Protein AF-A0A520H3P0-F1 (afdb_monomer_lite)

Structure (mmCIF, N/CA/C/O backbone):
data_AF-A0A520H3P0-F1
#
_entry.id   AF-A0A520H3P0-F1
#
loop_
_atom_site.group_PDB
_atom_site.id
_atom_site.type_symbol
_atom_site.label_atom_id
_atom_site.label_alt_id
_atom_site.label_comp_id
_atom_site.label_asym_id
_atom_site.label_entity_id
_atom_site.label_seq_id
_atom_site.pdbx_PDB_ins_code
_atom_site.Cartn_x
_atom_site.Cartn_y
_atom_site.Cartn_z
_atom_site.occupancy
_atom_site.B_iso_or_equiv
_atom_site.auth_seq_id
_atom_site.auth_comp_id
_atom_site.auth_asym_id
_atom_site.auth_atom_id
_atom_site.pdbx_PDB_model_num
ATOM 1 N N . MET A 1 1 ? 41.051 -4.118 -41.311 1.00 47.03 1 MET A N 1
ATOM 2 C CA . MET A 1 1 ? 40.711 -4.295 -39.882 1.00 47.03 1 MET A CA 1
ATOM 3 C C . MET A 1 1 ? 39.656 -5.390 -39.802 1.00 47.03 1 MET A C 1
ATOM 5 O O . MET A 1 1 ? 38.571 -5.183 -40.324 1.00 47.03 1 MET A O 1
ATOM 9 N N . HIS A 1 2 ? 39.990 -6.573 -39.280 1.00 52.38 2 HIS A N 1
ATOM 10 C CA . HIS A 1 2 ? 39.034 -7.680 -39.150 1.00 52.38 2 HIS A CA 1
ATOM 11 C C . HIS A 1 2 ? 38.255 -7.528 -37.840 1.00 52.38 2 HIS A C 1
ATOM 13 O O . HIS A 1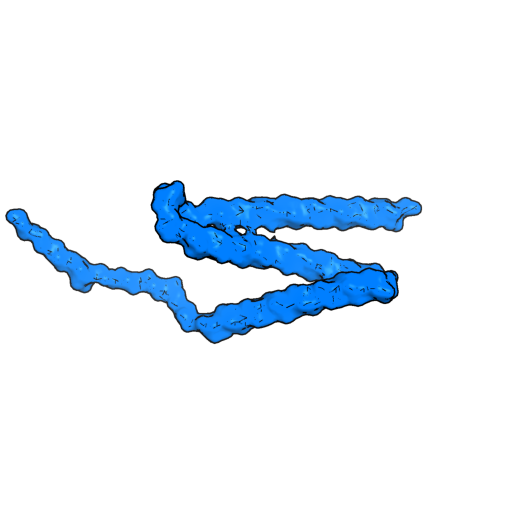 2 ? 38.839 -7.605 -36.761 1.00 52.38 2 HIS A O 1
ATOM 19 N N . ALA A 1 3 ? 36.951 -7.267 -37.940 1.00 65.81 3 ALA A N 1
ATOM 20 C CA . ALA A 1 3 ? 36.046 -7.299 -36.801 1.00 65.81 3 ALA A CA 1
ATOM 21 C C . ALA A 1 3 ? 35.722 -8.767 -36.500 1.00 65.81 3 ALA A C 1
ATOM 23 O O . ALA A 1 3 ? 35.074 -9.436 -37.301 1.00 65.81 3 ALA A O 1
ATOM 24 N N . HIS A 1 4 ? 36.230 -9.285 -35.384 1.00 70.31 4 HIS A N 1
ATOM 25 C CA . HIS A 1 4 ? 35.856 -10.613 -34.914 1.00 70.31 4 HIS A CA 1
ATOM 26 C C . HIS A 1 4 ? 34.431 -10.557 -34.361 1.00 70.31 4 HIS A C 1
ATOM 28 O O . HIS A 1 4 ? 34.138 -9.765 -33.466 1.00 70.31 4 HIS A O 1
ATOM 34 N N . ASP A 1 5 ? 33.552 -11.392 -34.908 1.00 72.12 5 ASP A N 1
ATOM 35 C CA . ASP A 1 5 ? 32.183 -11.542 -34.434 1.00 72.12 5 ASP A CA 1
ATOM 36 C C . ASP A 1 5 ? 32.172 -12.412 -33.168 1.00 72.12 5 ASP A C 1
ATOM 38 O O . ASP A 1 5 ? 32.371 -13.626 -33.205 1.00 72.12 5 ASP A O 1
ATOM 42 N N . LEU A 1 6 ? 31.995 -11.760 -32.018 1.00 77.81 6 LEU A N 1
ATOM 43 C CA . LEU A 1 6 ? 31.956 -12.397 -30.700 1.00 77.81 6 LEU A CA 1
ATOM 44 C C . LEU A 1 6 ? 30.538 -12.840 -30.300 1.00 77.81 6 LEU A C 1
ATOM 46 O O . LEU A 1 6 ? 30.332 -13.273 -29.165 1.00 77.81 6 LEU A O 1
ATOM 50 N N . SER A 1 7 ? 29.550 -12.734 -31.197 1.00 74.31 7 SER A N 1
ATOM 51 C CA . SER A 1 7 ? 28.156 -13.108 -30.917 1.00 74.31 7 SER A CA 1
ATOM 52 C C . SER A 1 7 ? 28.003 -14.568 -30.475 1.00 74.31 7 SER A C 1
ATOM 54 O O . SER A 1 7 ? 27.224 -14.844 -29.565 1.00 74.31 7 SER A O 1
ATOM 56 N N . ALA A 1 8 ? 28.811 -15.479 -31.025 1.00 74.75 8 ALA A N 1
ATOM 57 C CA . ALA A 1 8 ? 28.809 -16.902 -30.677 1.00 74.75 8 ALA A CA 1
ATOM 58 C C . ALA A 1 8 ? 29.215 -17.192 -29.216 1.00 74.75 8 ALA A C 1
ATOM 60 O O . ALA A 1 8 ? 28.832 -18.220 -28.662 1.00 74.75 8 ALA A O 1
ATOM 61 N N . TRP A 1 9 ? 29.950 -16.282 -28.568 1.00 74.06 9 TRP A N 1
ATOM 62 C CA . TRP A 1 9 ? 30.405 -16.427 -27.178 1.00 74.06 9 TRP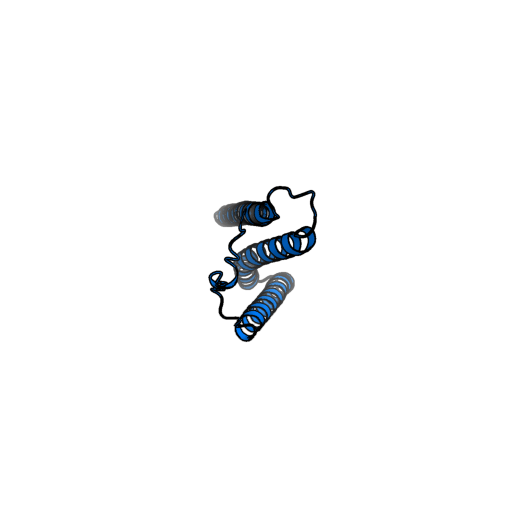 A CA 1
ATOM 63 C C . TRP A 1 9 ? 29.517 -15.674 -26.180 1.00 74.06 9 TRP A C 1
ATOM 65 O O . TRP A 1 9 ? 29.792 -15.654 -24.980 1.00 74.06 9 TRP A O 1
ATOM 75 N N . ARG A 1 10 ? 28.437 -15.048 -26.659 1.00 71.06 10 ARG A N 1
ATOM 76 C CA . ARG A 1 10 ? 27.551 -14.215 -25.849 1.00 71.06 10 ARG A CA 1
ATOM 77 C C . ARG A 1 10 ? 26.369 -15.046 -25.343 1.00 71.06 10 ARG A C 1
ATOM 79 O O . ARG A 1 10 ? 25.333 -15.123 -25.993 1.00 71.06 10 ARG A O 1
ATOM 86 N N . HIS A 1 11 ? 26.519 -15.666 -24.176 1.00 69.00 11 HIS A N 1
ATOM 87 C CA . HIS A 1 11 ? 25.407 -16.336 -23.495 1.00 69.00 11 HIS A CA 1
ATOM 88 C C . HIS A 1 11 ? 24.556 -15.336 -22.702 1.00 69.00 11 HIS A C 1
ATOM 90 O O . HIS A 1 11 ? 25.072 -14.524 -21.932 1.00 69.00 11 HIS A O 1
ATOM 96 N N . SER A 1 12 ? 23.235 -15.401 -22.878 1.00 64.88 12 SER A N 1
ATOM 97 C CA . SER A 1 12 ? 22.273 -14.660 -22.063 1.00 64.88 12 SER A CA 1
ATOM 98 C C . SER A 1 12 ? 22.031 -15.410 -20.755 1.00 64.88 12 SER A C 1
ATOM 100 O O . SER A 1 12 ? 21.334 -16.422 -20.728 1.00 64.88 12 SER A O 1
ATOM 102 N N . HIS A 1 13 ? 22.599 -14.913 -19.662 1.00 62.66 13 HIS A N 1
ATOM 103 C CA . HIS A 1 13 ? 22.273 -15.395 -18.325 1.00 62.66 13 HIS A CA 1
ATOM 104 C C . HIS A 1 13 ? 20.931 -14.804 -17.876 1.00 62.66 13 HIS A C 1
ATOM 106 O O . HIS A 1 13 ? 20.876 -13.673 -17.398 1.00 62.66 13 HIS A O 1
ATOM 112 N N . GLN A 1 14 ? 19.843 -15.555 -18.047 1.00 59.78 14 GLN A N 1
ATOM 113 C CA . GLN A 1 14 ? 18.530 -15.196 -17.511 1.00 59.78 14 GLN A CA 1
ATOM 114 C C . GLN A 1 14 ? 18.298 -15.999 -16.224 1.00 59.78 14 GLN A C 1
ATOM 116 O O . GLN A 1 14 ? 17.868 -17.148 -16.250 1.00 59.78 14 GLN A O 1
ATOM 121 N N . PHE A 1 15 ? 18.669 -15.413 -15.084 1.00 55.75 15 PHE A N 1
ATOM 122 C CA . PHE A 1 15 ? 18.416 -15.990 -13.763 1.00 55.75 15 PHE A CA 1
ATOM 123 C C . PHE A 1 15 ? 17.023 -15.562 -13.293 1.00 55.75 15 PHE A C 1
ATOM 125 O O . PHE A 1 15 ? 16.861 -14.531 -12.647 1.00 55.75 15 PHE A O 1
ATOM 132 N N . GLY A 1 16 ? 16.009 -16.332 -13.663 1.00 56.53 16 GLY A N 1
ATOM 133 C CA . GLY A 1 16 ? 14.640 -16.142 -13.201 1.00 56.53 16 GLY A CA 1
ATOM 134 C C . GLY A 1 16 ? 13.782 -17.269 -13.744 1.00 56.53 16 GLY A C 1
ATOM 135 O O . GLY A 1 16 ? 13.526 -17.320 -14.942 1.00 56.53 16 GLY A O 1
ATOM 136 N N . SER A 1 17 ? 13.395 -18.209 -12.886 1.00 54.34 17 SER A N 1
ATOM 137 C CA . SER A 1 17 ? 12.371 -19.192 -13.226 1.00 54.34 17 SER A CA 1
ATOM 138 C C . SER A 1 17 ? 11.083 -18.436 -13.544 1.00 54.34 17 SER A C 1
ATOM 140 O O . SER A 1 17 ? 10.590 -17.689 -12.700 1.00 54.34 17 SER A O 1
ATOM 142 N N . ASP A 1 18 ? 10.573 -18.606 -14.762 1.00 56.84 18 ASP A N 1
ATOM 143 C CA . ASP A 1 18 ? 9.319 -18.036 -15.262 1.00 56.84 18 ASP A CA 1
ATOM 144 C C . ASP A 1 18 ? 8.122 -18.724 -14.577 1.00 56.84 18 ASP A C 1
ATOM 146 O O . ASP A 1 18 ? 7.344 -19.460 -15.183 1.00 56.84 18 ASP A O 1
ATOM 150 N N . ASP A 1 19 ? 8.022 -18.564 -13.256 1.00 60.53 19 ASP A N 1
ATOM 151 C CA . ASP A 1 19 ? 7.022 -19.221 -12.417 1.00 60.53 19 ASP A CA 1
ATOM 152 C C . ASP A 1 19 ? 5.741 -18.373 -12.373 1.00 60.53 19 ASP A C 1
ATOM 154 O O . ASP A 1 19 ? 5.268 -17.880 -11.344 1.00 60.53 19 ASP A O 1
ATOM 158 N N . SER A 1 20 ? 5.189 -18.157 -13.567 1.00 61.91 20 SER A N 1
ATOM 159 C CA . SER A 1 20 ? 3.986 -17.357 -13.821 1.00 61.91 20 SER A CA 1
ATOM 160 C C . SER A 1 20 ? 2.754 -17.841 -13.036 1.00 61.91 20 SER A C 1
ATOM 162 O O . SER A 1 20 ? 1.831 -17.060 -12.768 1.00 61.91 20 SER A O 1
ATOM 164 N N . ALA A 1 21 ? 2.743 -19.113 -12.619 1.00 65.88 21 ALA A N 1
ATOM 165 C CA . ALA A 1 21 ? 1.725 -19.688 -11.746 1.00 65.88 21 ALA A CA 1
ATOM 166 C C . ALA A 1 21 ? 1.813 -19.128 -10.314 1.00 65.88 21 ALA A C 1
ATOM 168 O O . ALA A 1 21 ? 0.793 -18.716 -9.752 1.00 65.88 21 ALA A O 1
ATOM 169 N N . GLY A 1 22 ? 3.025 -19.040 -9.755 1.00 62.62 22 GLY A N 1
ATOM 170 C CA . GLY A 1 22 ? 3.271 -18.460 -8.432 1.00 62.62 22 GLY A CA 1
ATOM 171 C C . GLY A 1 22 ? 2.979 -16.960 -8.388 1.00 62.62 22 GLY A C 1
ATOM 172 O O . GLY A 1 22 ? 2.367 -16.466 -7.440 1.00 62.62 22 GLY A O 1
ATOM 173 N N . GLU A 1 23 ? 3.320 -16.232 -9.454 1.00 67.88 23 GLU A N 1
ATOM 174 C CA . GLU A 1 23 ? 3.067 -14.789 -9.538 1.00 67.88 23 GLU A CA 1
ATOM 175 C C . GLU A 1 23 ? 1.563 -14.457 -9.542 1.00 67.88 23 GLU A C 1
ATOM 177 O O . GLU A 1 23 ? 1.112 -13.523 -8.869 1.00 67.88 23 GLU A O 1
ATO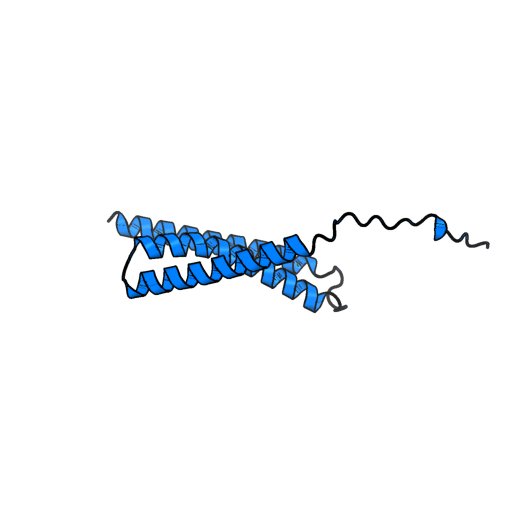M 182 N N . ARG A 1 24 ? 0.756 -15.252 -10.261 1.00 72.69 24 ARG A N 1
ATOM 183 C CA . ARG A 1 24 ? -0.712 -15.127 -10.257 1.00 72.69 24 ARG A CA 1
ATOM 184 C C . ARG A 1 24 ? -1.312 -15.480 -8.899 1.00 72.69 24 ARG A C 1
ATOM 186 O O . ARG A 1 24 ? -2.206 -14.764 -8.448 1.00 72.69 24 ARG A O 1
ATOM 193 N N . GLY A 1 25 ? -0.815 -16.539 -8.257 1.00 74.56 25 GLY A N 1
ATOM 194 C CA . GLY A 1 25 ? -1.260 -16.958 -6.927 1.00 74.56 25 GLY A CA 1
ATOM 195 C C . GLY A 1 25 ? -1.051 -15.862 -5.884 1.00 74.56 25 GLY A C 1
ATOM 196 O O . GLY A 1 25 ? -2.003 -15.444 -5.226 1.00 74.56 25 GLY A O 1
ATOM 197 N N . THR A 1 26 ? 0.161 -15.311 -5.814 1.00 73.81 26 THR A N 1
ATOM 198 C CA . THR A 1 26 ? 0.498 -14.217 -4.888 1.00 73.81 26 THR A CA 1
ATOM 199 C C . THR A 1 26 ? -0.364 -12.977 -5.130 1.00 73.81 26 THR A C 1
ATOM 201 O O . THR A 1 26 ? -0.853 -12.358 -4.184 1.00 73.81 26 THR A O 1
ATOM 204 N N . ARG A 1 27 ? -0.626 -12.636 -6.399 1.00 76.12 27 ARG A N 1
ATOM 205 C CA . ARG A 1 27 ? -1.474 -11.489 -6.757 1.00 76.12 27 ARG A CA 1
ATOM 206 C C . ARG A 1 27 ? -2.940 -11.702 -6.368 1.00 76.12 27 ARG A C 1
ATOM 208 O O . ARG A 1 27 ? -3.594 -10.751 -5.948 1.00 76.12 27 ARG A O 1
ATOM 215 N N . LEU A 1 28 ? -3.455 -12.928 -6.492 1.00 81.25 28 LEU A N 1
ATOM 216 C CA . LEU A 1 28 ? -4.815 -13.278 -6.072 1.00 81.25 28 LEU A CA 1
ATOM 217 C C . LEU A 1 28 ? -4.964 -13.173 -4.549 1.00 81.25 28 LEU A C 1
ATOM 219 O O . LEU A 1 28 ? -5.895 -12.527 -4.073 1.00 81.25 28 LEU A O 1
ATOM 223 N N . VAL A 1 29 ? -4.030 -13.761 -3.796 1.00 80.12 29 VAL A N 1
ATOM 224 C CA . VAL A 1 29 ? -4.035 -13.719 -2.324 1.00 80.12 29 VAL A CA 1
ATOM 225 C C . VAL A 1 29 ? -3.968 -12.275 -1.829 1.00 80.12 29 VAL A C 1
ATOM 227 O O . VAL A 1 29 ? -4.765 -11.892 -0.979 1.00 80.12 29 VAL A O 1
ATOM 230 N N . MET A 1 30 ? -3.105 -11.444 -2.424 1.00 76.00 30 MET A N 1
ATOM 231 C CA . MET A 1 30 ? -3.024 -10.014 -2.110 1.00 76.00 30 MET A CA 1
ATOM 232 C C . MET A 1 30 ? -4.380 -9.305 -2.264 1.00 76.00 30 MET A C 1
ATOM 234 O O . MET A 1 30 ? -4.775 -8.540 -1.384 1.00 76.00 30 MET A O 1
ATOM 238 N N . TRP A 1 31 ? -5.102 -9.563 -3.359 1.00 80.38 31 TRP A N 1
ATOM 239 C CA . TRP A 1 31 ? -6.422 -8.968 -3.586 1.00 80.38 31 TRP A CA 1
ATOM 240 C C . TRP A 1 31 ? -7.469 -9.454 -2.589 1.00 80.38 31 TRP A C 1
ATOM 242 O O . TRP A 1 31 ? -8.248 -8.642 -2.095 1.00 80.38 31 TRP A O 1
ATOM 252 N N . ILE A 1 32 ? -7.477 -10.749 -2.270 1.00 84.31 32 ILE A N 1
ATOM 253 C CA . ILE A 1 32 ? -8.394 -11.311 -1.272 1.00 84.31 32 ILE A CA 1
ATOM 254 C C . ILE A 1 32 ? -8.156 -10.644 0.085 1.00 84.31 32 ILE A C 1
ATOM 256 O O . ILE A 1 32 ? -9.105 -10.135 0.677 1.00 84.31 32 ILE A O 1
ATOM 260 N N . THR A 1 33 ? -6.902 -10.566 0.539 1.00 81.12 33 THR A N 1
ATOM 261 C CA . THR A 1 33 ? -6.550 -9.911 1.808 1.00 81.12 33 THR A CA 1
ATOM 262 C C . THR A 1 33 ? -6.972 -8.442 1.820 1.00 81.12 33 THR A C 1
ATOM 264 O O . THR A 1 33 ? -7.551 -7.978 2.798 1.00 81.12 33 THR A O 1
ATOM 267 N N . ALA A 1 34 ? -6.754 -7.711 0.722 1.00 79.25 34 ALA A N 1
ATOM 268 C CA . ALA A 1 34 ? -7.163 -6.311 0.623 1.00 79.25 34 ALA A CA 1
ATOM 269 C C . ALA A 1 34 ? -8.690 -6.131 0.704 1.00 79.25 34 ALA A C 1
ATOM 271 O O . ALA A 1 34 ? -9.169 -5.194 1.342 1.00 79.25 34 ALA A O 1
ATOM 272 N N . VAL A 1 35 ? -9.464 -7.023 0.078 1.00 86.25 35 VAL A N 1
ATOM 273 C CA . VAL A 1 35 ? -10.933 -6.989 0.142 1.00 86.25 35 VAL A CA 1
ATOM 274 C C . VAL A 1 35 ? -11.423 -7.308 1.551 1.00 86.25 35 VAL A C 1
ATOM 276 O O . VAL A 1 35 ? -12.264 -6.577 2.070 1.00 86.25 35 VAL A O 1
ATOM 279 N N . VAL A 1 36 ? -10.887 -8.356 2.181 1.00 87.38 36 VAL A N 1
ATOM 280 C CA . VAL A 1 36 ? -11.261 -8.743 3.552 1.00 87.38 36 VAL A CA 1
ATOM 281 C C . VAL A 1 36 ? -10.976 -7.604 4.528 1.00 87.38 36 VAL A C 1
ATOM 283 O O . VAL A 1 36 ? -11.872 -7.212 5.267 1.00 87.38 36 VAL A O 1
ATOM 286 N N . MET A 1 37 ? -9.806 -6.975 4.433 1.00 84.00 37 MET A N 1
ATOM 287 C CA . MET A 1 37 ? -9.454 -5.806 5.239 1.00 84.00 37 MET A CA 1
ATOM 288 C C . MET A 1 37 ? -10.469 -4.655 5.097 1.00 84.00 37 MET A C 1
ATOM 290 O O . MET A 1 37 ? -10.874 -4.059 6.094 1.00 84.00 37 MET A O 1
ATOM 294 N N . LEU A 1 38 ? -10.906 -4.323 3.874 1.00 82.50 38 LEU A N 1
ATOM 295 C CA . LEU A 1 38 ? -11.924 -3.280 3.667 1.00 82.50 38 LEU A CA 1
ATOM 296 C C . LEU A 1 38 ? -13.271 -3.662 4.294 1.00 82.50 38 LEU A C 1
ATOM 298 O O . LEU A 1 38 ? -13.950 -2.803 4.863 1.00 82.50 38 LEU A O 1
ATOM 302 N N . VAL A 1 39 ? -13.644 -4.941 4.205 1.00 87.00 39 VAL A N 1
ATOM 303 C CA . VAL A 1 39 ? -14.856 -5.472 4.838 1.00 87.00 39 VAL A CA 1
ATOM 304 C C . VAL A 1 39 ? -14.754 -5.384 6.360 1.00 87.00 39 VAL A C 1
ATOM 306 O O . VAL A 1 39 ? -15.711 -4.940 6.984 1.00 87.00 39 VAL A O 1
ATOM 309 N N . GLU A 1 40 ? -13.617 -5.729 6.965 1.00 85.69 40 GLU A N 1
ATOM 310 C CA . GLU A 1 40 ? -13.415 -5.670 8.420 1.00 85.69 40 GLU A CA 1
ATOM 311 C C . GLU A 1 40 ? -13.440 -4.244 8.962 1.00 85.69 40 GLU A C 1
ATOM 313 O O . GLU A 1 40 ? -14.086 -3.991 9.978 1.00 85.69 40 GLU A O 1
ATOM 318 N N . ILE A 1 41 ? -12.820 -3.289 8.261 1.00 78.81 41 ILE A N 1
ATOM 319 C CA . ILE A 1 41 ? -12.887 -1.866 8.624 1.00 78.81 41 ILE A CA 1
ATOM 320 C C . ILE A 1 41 ? -14.331 -1.356 8.513 1.00 78.81 41 ILE A C 1
ATOM 322 O O . ILE A 1 41 ? -14.833 -0.706 9.433 1.00 78.81 41 ILE A O 1
ATOM 326 N N . GLY A 1 42 ? -15.022 -1.668 7.410 1.00 83.31 42 GLY A N 1
ATOM 327 C CA . GLY A 1 42 ? -16.409 -1.249 7.190 1.00 83.31 42 GLY A CA 1
ATOM 328 C C . GLY A 1 42 ? -17.379 -1.861 8.202 1.00 83.31 42 GLY A C 1
ATOM 329 O O . GLY A 1 42 ? -18.213 -1.157 8.773 1.00 83.31 42 GLY A O 1
ATOM 330 N N . ALA A 1 43 ? -17.236 -3.157 8.477 1.00 84.12 43 ALA A N 1
ATOM 331 C CA . ALA A 1 43 ? -18.015 -3.868 9.482 1.00 84.12 43 ALA A CA 1
ATOM 332 C C . ALA A 1 43 ? -17.685 -3.369 10.895 1.00 84.12 43 ALA A C 1
ATOM 334 O O . ALA A 1 43 ? -18.593 -3.133 11.685 1.00 84.12 43 ALA A O 1
ATOM 335 N N . GLY A 1 44 ? -16.410 -3.138 11.208 1.00 82.25 44 GLY A N 1
ATOM 336 C CA . GLY A 1 44 ? -15.974 -2.571 12.482 1.00 82.25 44 GLY A CA 1
A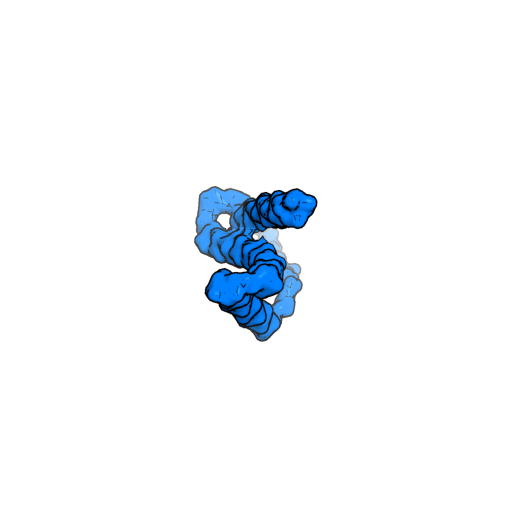TOM 337 C C . GLY A 1 44 ? -16.592 -1.199 12.745 1.00 82.25 44 GLY A C 1
ATOM 338 O O . GLY A 1 44 ? -17.022 -0.935 13.869 1.00 82.25 44 GLY A O 1
ATOM 339 N N . TRP A 1 45 ? -16.730 -0.366 11.707 1.00 79.62 45 TRP A N 1
ATOM 340 C CA . TRP A 1 45 ? -17.419 0.920 11.809 1.00 79.62 45 TRP A CA 1
ATOM 341 C C . TRP A 1 45 ? -18.939 0.766 11.971 1.00 79.62 45 TRP A C 1
ATOM 343 O O . TRP A 1 45 ? -19.519 1.394 12.854 1.00 79.62 45 TRP A O 1
ATOM 353 N N . TRP A 1 46 ? -19.581 -0.108 11.186 1.00 87.12 46 TRP A N 1
ATOM 354 C CA . TRP A 1 46 ? -21.033 -0.333 11.251 1.00 87.12 46 TRP A CA 1
ATOM 355 C C . TRP A 1 46 ? -21.486 -0.959 12.577 1.00 87.12 46 TRP A C 1
ATOM 357 O O . TRP A 1 46 ? -22.496 -0.560 13.153 1.00 87.12 46 TRP A O 1
ATOM 367 N N . PHE A 1 47 ? -20.729 -1.936 13.076 1.00 87.06 47 PHE A N 1
ATOM 368 C CA . PHE A 1 47 ? -21.008 -2.647 14.326 1.00 87.06 47 PHE A CA 1
ATOM 369 C C . PHE A 1 47 ? -20.344 -1.996 15.550 1.00 87.06 47 PHE A C 1
ATOM 371 O O . PHE A 1 47 ? -20.451 -2.533 16.652 1.00 87.06 47 PHE A O 1
ATOM 378 N N . ASN A 1 48 ? -19.662 -0.856 15.371 1.00 82.19 48 ASN A N 1
ATOM 379 C CA . ASN A 1 48 ? -18.957 -0.103 16.413 1.00 82.19 48 ASN A CA 1
ATOM 380 C C . ASN A 1 48 ? -18.003 -0.978 17.263 1.00 82.19 48 ASN A C 1
ATOM 382 O O . ASN A 1 48 ? -17.903 -0.827 18.484 1.00 82.19 48 ASN A O 1
ATOM 386 N N . SER A 1 49 ? -17.324 -1.930 16.615 1.00 83.88 49 SER A N 1
ATOM 387 C CA . SER A 1 49 ? -16.487 -2.941 17.267 1.00 83.88 49 SER A CA 1
ATOM 388 C C . SER A 1 49 ? -15.009 -2.570 17.196 1.00 83.88 49 SER A C 1
ATOM 390 O O . SER A 1 49 ? -14.372 -2.670 16.146 1.00 83.88 49 SER A O 1
ATOM 392 N N . MET A 1 50 ? -14.439 -2.200 18.345 1.00 78.38 50 MET A N 1
ATOM 393 C CA . MET A 1 50 ? -13.017 -1.847 18.460 1.00 78.38 50 MET A CA 1
ATOM 394 C C . MET A 1 50 ? -12.074 -3.026 18.197 1.00 78.38 50 MET A C 1
ATOM 396 O O . MET A 1 50 ? -10.945 -2.808 17.774 1.00 78.38 50 MET A O 1
ATOM 400 N N . ALA A 1 51 ? -12.529 -4.266 18.405 1.00 80.88 51 ALA A N 1
ATOM 401 C CA . ALA A 1 51 ? -11.734 -5.455 18.102 1.00 80.88 51 ALA A CA 1
ATOM 402 C C . ALA A 1 51 ? -11.546 -5.637 16.586 1.00 80.88 51 ALA A C 1
ATOM 404 O O . ALA A 1 51 ? -10.427 -5.854 16.133 1.00 80.88 51 ALA A O 1
ATOM 405 N N . LEU A 1 52 ? -12.621 -5.470 15.805 1.00 77.62 52 LEU A N 1
ATOM 406 C CA . LEU A 1 52 ? -12.575 -5.559 14.340 1.00 77.62 52 LEU A CA 1
ATOM 407 C C . LEU A 1 52 ? -11.818 -4.380 13.715 1.00 77.62 52 LEU A C 1
ATOM 409 O O . LEU A 1 52 ? -11.055 -4.559 12.774 1.00 77.62 52 LEU A O 1
ATOM 413 N N . LEU A 1 53 ? -12.007 -3.170 14.252 1.00 72.56 53 LEU A N 1
ATOM 414 C CA . LEU A 1 53 ? -11.278 -1.978 13.807 1.00 72.56 53 LEU A CA 1
ATOM 415 C C . LEU A 1 53 ? -9.769 -2.099 14.056 1.00 72.56 53 LEU A C 1
ATOM 417 O O . LEU A 1 53 ? -8.983 -1.709 13.194 1.00 72.56 53 LEU A O 1
ATOM 421 N N . ALA A 1 54 ? -9.362 -2.649 15.205 1.00 77.12 54 ALA A N 1
ATOM 422 C CA . ALA A 1 54 ? -7.952 -2.874 15.516 1.00 77.12 54 ALA A CA 1
ATOM 423 C C . ALA A 1 54 ? -7.306 -3.890 14.559 1.00 77.12 54 ALA A C 1
ATOM 425 O O . ALA A 1 54 ? -6.193 -3.649 14.087 1.00 77.12 54 ALA A O 1
ATOM 426 N N . ASP A 1 55 ? -8.013 -4.975 14.230 1.00 82.25 55 ASP A N 1
ATOM 427 C CA . ASP A 1 55 ? -7.540 -5.985 13.275 1.00 82.25 55 ASP A CA 1
ATOM 428 C C . ASP A 1 55 ? -7.448 -5.417 11.848 1.00 82.25 55 ASP A C 1
ATOM 430 O O . ASP A 1 55 ? -6.394 -5.461 11.205 1.00 82.25 55 ASP A O 1
ATOM 434 N N . GLY A 1 56 ? -8.498 -4.715 11.406 1.00 79.94 56 GLY A N 1
ATOM 435 C CA . GLY A 1 56 ? -8.517 -4.022 10.119 1.00 79.94 56 GLY A CA 1
ATOM 436 C C . GLY A 1 56 ? -7.407 -2.971 9.980 1.00 79.94 56 GLY A C 1
ATOM 437 O O . GLY A 1 56 ? -6.821 -2.825 8.906 1.00 79.94 56 GLY A O 1
ATOM 438 N N . TRP A 1 57 ? -7.051 -2.266 11.058 1.00 75.50 57 TRP A N 1
ATOM 439 C CA . TRP A 1 57 ? -5.952 -1.294 11.054 1.00 75.50 57 TRP A CA 1
ATOM 440 C C . TRP A 1 57 ? -4.559 -1.945 11.029 1.00 75.50 57 TRP A C 1
ATOM 442 O O . TRP A 1 57 ? -3.631 -1.438 10.388 1.00 75.50 57 TRP A O 1
ATOM 452 N N . HIS A 1 58 ? -4.394 -3.094 11.687 1.00 78.94 58 HIS A N 1
ATOM 453 C CA . HIS A 1 58 ? -3.159 -3.870 11.590 1.00 78.94 58 HIS A CA 1
ATOM 454 C C . HIS A 1 58 ? -2.939 -4.380 10.156 1.00 78.94 58 HIS A C 1
ATOM 456 O O . HIS A 1 58 ? -1.843 -4.241 9.599 1.00 78.94 58 HIS A O 1
ATOM 462 N N . MET A 1 59 ? -3.997 -4.890 9.520 1.00 80.94 59 MET A N 1
ATOM 463 C CA . MET A 1 59 ? -3.948 -5.329 8.124 1.00 80.94 59 MET A CA 1
ATOM 464 C C . MET A 1 59 ? -3.786 -4.165 7.130 1.00 80.94 59 MET A C 1
ATOM 466 O O . MET A 1 59 ? -3.086 -4.323 6.124 1.00 80.94 59 MET A O 1
ATOM 470 N N . SER A 1 60 ? -4.336 -2.978 7.419 1.00 72.88 60 SER A N 1
ATOM 471 C CA . SER A 1 60 ? -4.230 -1.798 6.540 1.00 72.88 60 SER A CA 1
ATOM 472 C C . SER A 1 60 ? -2.814 -1.285 6.359 1.00 72.88 60 SER A C 1
ATOM 474 O O . SER A 1 60 ? -2.440 -0.886 5.255 1.00 72.88 60 SER A O 1
ATOM 476 N N . SER A 1 61 ? -1.994 -1.385 7.401 1.00 75.50 61 SER A N 1
ATOM 477 C CA . SER A 1 61 ? -0.581 -1.010 7.344 1.00 75.50 61 SER A CA 1
ATOM 478 C C . SER A 1 61 ? 0.181 -1.860 6.323 1.00 75.50 61 SER A C 1
ATOM 480 O O . SER A 1 61 ? 0.941 -1.334 5.506 1.00 75.50 61 SER A O 1
ATOM 482 N N . HIS A 1 62 ? -0.075 -3.173 6.319 1.00 78.38 62 HIS A N 1
ATOM 483 C CA . HIS A 1 62 ? 0.507 -4.095 5.346 1.00 78.38 62 HIS A CA 1
ATOM 484 C C . HIS A 1 62 ? -0.041 -3.852 3.938 1.00 78.38 62 HIS A C 1
ATOM 486 O O . HIS A 1 62 ? 0.736 -3.743 2.988 1.00 78.38 62 HIS A O 1
ATOM 492 N N . ALA A 1 63 ? -1.360 -3.714 3.787 1.00 75.69 63 ALA A N 1
ATOM 493 C CA . ALA A 1 63 ? -1.973 -3.479 2.482 1.00 75.69 63 ALA A CA 1
ATOM 494 C C . ALA A 1 63 ? -1.498 -2.166 1.840 1.00 75.69 63 ALA A C 1
ATOM 496 O O . ALA A 1 63 ? -1.256 -2.127 0.632 1.00 75.69 63 ALA A O 1
ATOM 497 N N . PHE A 1 64 ? -1.308 -1.108 2.634 1.00 74.50 64 PHE A N 1
ATOM 498 C CA . PHE A 1 64 ? -0.808 0.176 2.149 1.00 74.50 64 PHE A CA 1
ATOM 499 C C . PHE A 1 64 ? 0.626 0.070 1.622 1.00 74.50 64 PHE A C 1
ATOM 501 O O . PHE A 1 64 ? 0.905 0.536 0.516 1.00 74.50 64 PHE A O 1
ATOM 508 N N . ALA A 1 65 ? 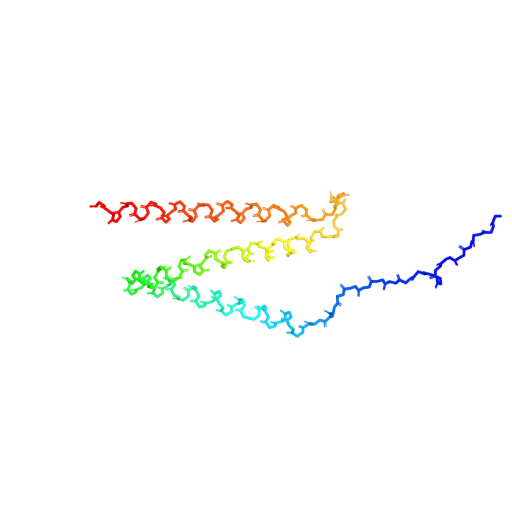1.521 -0.588 2.368 1.00 76.81 65 ALA A N 1
ATOM 509 C CA . ALA A 1 65 ? 2.905 -0.794 1.946 1.00 76.81 65 ALA A CA 1
ATOM 510 C C . ALA A 1 65 ? 2.979 -1.550 0.608 1.00 76.81 65 ALA A C 1
ATOM 512 O O . ALA A 1 65 ? 3.630 -1.098 -0.337 1.00 76.81 65 ALA A O 1
ATOM 513 N N . ILE A 1 66 ? 2.238 -2.657 0.488 1.00 78.06 66 ILE A N 1
ATOM 514 C CA . ILE A 1 66 ? 2.232 -3.469 -0.736 1.00 78.06 66 ILE A CA 1
ATOM 515 C C . ILE A 1 66 ? 1.561 -2.705 -1.894 1.00 78.06 66 ILE A C 1
ATOM 517 O O . ILE A 1 66 ? 2.050 -2.736 -3.025 1.00 78.06 66 ILE A O 1
ATOM 521 N N . GLY A 1 67 ? 0.472 -1.975 -1.631 1.00 78.31 67 GLY A N 1
ATOM 522 C CA . GLY A 1 67 ? -0.216 -1.153 -2.631 1.00 78.31 67 GLY A CA 1
ATOM 523 C C . GLY A 1 67 ? 0.668 -0.041 -3.197 1.00 78.31 67 GLY A C 1
ATOM 524 O O . GLY A 1 67 ? 0.691 0.179 -4.411 1.00 78.31 67 GLY A O 1
ATOM 525 N N . LEU A 1 68 ? 1.454 0.614 -2.343 1.00 75.69 68 LEU A N 1
ATOM 526 C CA . LEU A 1 68 ? 2.385 1.657 -2.757 1.00 75.69 68 LEU A CA 1
ATOM 527 C C . LEU A 1 68 ? 3.538 1.095 -3.599 1.00 75.69 68 LEU A C 1
ATOM 529 O O . LEU A 1 68 ? 3.877 1.677 -4.632 1.00 75.69 68 LEU A O 1
ATOM 533 N N . SER A 1 69 ? 4.081 -0.068 -3.226 1.00 75.31 69 SER A N 1
ATOM 534 C CA . SER A 1 69 ? 5.057 -0.795 -4.047 1.00 75.31 69 SER A CA 1
ATOM 535 C C . SER A 1 69 ? 4.478 -1.200 -5.408 1.00 75.31 69 SER A C 1
ATOM 537 O O . SER A 1 69 ? 5.117 -0.986 -6.438 1.00 75.31 69 SER A O 1
ATOM 539 N N . ALA A 1 70 ? 3.246 -1.719 -5.456 1.00 76.00 70 ALA A N 1
ATOM 540 C CA . ALA A 1 70 ? 2.582 -2.080 -6.711 1.00 76.00 70 ALA A CA 1
ATOM 541 C C . ALA A 1 70 ? 2.345 -0.856 -7.616 1.00 76.00 70 ALA A C 1
ATOM 543 O O . ALA A 1 70 ? 2.580 -0.918 -8.828 1.00 76.00 70 ALA A O 1
ATOM 544 N N . PHE A 1 71 ? 1.938 0.277 -7.034 1.00 78.50 71 PHE A N 1
ATOM 545 C CA . PHE A 1 71 ? 1.822 1.547 -7.750 1.00 78.50 71 PHE A CA 1
ATOM 546 C C . PHE A 1 71 ? 3.171 2.006 -8.313 1.00 78.50 71 PHE A C 1
ATOM 548 O O . PHE A 1 71 ? 3.229 2.447 -9.462 1.00 78.50 71 PHE A O 1
ATOM 555 N N . ALA A 1 72 ? 4.256 1.857 -7.549 1.00 79.19 72 ALA A N 1
ATOM 556 C CA . ALA A 1 72 ? 5.611 2.169 -7.994 1.00 79.19 72 ALA A CA 1
ATOM 557 C C . ALA A 1 72 ? 6.012 1.339 -9.212 1.00 79.19 72 ALA A C 1
ATOM 559 O O . ALA A 1 72 ? 6.406 1.902 -10.232 1.00 79.19 72 ALA A O 1
ATOM 560 N N . TYR A 1 73 ? 5.825 0.018 -9.153 1.00 74.31 73 TYR A N 1
ATOM 561 C CA . TYR A 1 73 ? 6.122 -0.873 -10.274 1.00 74.31 73 TYR A CA 1
ATOM 562 C C . TYR A 1 73 ? 5.278 -0.546 -11.508 1.00 74.31 73 TYR A C 1
ATOM 564 O O . TYR A 1 73 ? 5.810 -0.461 -12.617 1.00 74.31 73 TYR A O 1
ATOM 572 N N . ALA A 1 74 ? 3.976 -0.297 -11.344 1.00 77.06 74 ALA A N 1
ATOM 573 C CA . ALA A 1 74 ? 3.123 0.142 -12.448 1.00 77.06 74 ALA A CA 1
ATOM 574 C C . ALA A 1 74 ? 3.610 1.479 -13.034 1.00 77.06 74 ALA A C 1
ATOM 576 O O . ALA A 1 74 ? 3.646 1.660 -14.256 1.00 77.06 74 ALA A O 1
ATOM 577 N N . ALA A 1 75 ? 4.046 2.397 -12.168 1.00 78.69 75 ALA A N 1
ATOM 578 C CA . ALA A 1 75 ? 4.594 3.686 -12.548 1.00 78.69 75 ALA A CA 1
ATOM 579 C C . ALA A 1 75 ? 5.952 3.594 -13.254 1.00 78.69 75 ALA A C 1
ATOM 581 O O . ALA A 1 75 ? 6.225 4.397 -14.149 1.00 78.69 75 ALA A O 1
ATOM 582 N N . MET A 1 76 ? 6.772 2.612 -12.899 1.00 79.50 76 MET A N 1
ATOM 583 C CA . MET A 1 76 ? 8.022 2.304 -13.583 1.00 79.50 76 MET A CA 1
ATOM 584 C C . MET A 1 76 ? 7.766 1.696 -14.951 1.00 79.50 76 MET A C 1
ATOM 586 O O . MET A 1 76 ? 8.361 2.155 -15.918 1.00 79.50 76 MET A O 1
ATOM 590 N N . ARG A 1 77 ? 6.854 0.719 -15.056 1.00 78.12 77 ARG A N 1
ATOM 591 C CA . ARG A 1 77 ? 6.520 0.055 -16.328 1.00 78.12 77 ARG A CA 1
ATOM 592 C C . ARG A 1 77 ? 5.957 1.032 -17.355 1.00 78.12 77 ARG A C 1
ATOM 594 O O . ARG A 1 77 ? 6.357 0.977 -18.511 1.00 78.12 77 ARG A O 1
ATOM 601 N N . ARG A 1 78 ? 5.078 1.954 -16.939 1.00 77.94 78 ARG A N 1
ATOM 602 C CA . ARG A 1 78 ? 4.499 2.964 -17.847 1.00 77.94 78 ARG A CA 1
ATOM 603 C C . ARG A 1 78 ? 5.523 3.996 -18.342 1.00 77.94 78 ARG A C 1
ATOM 605 O O . ARG A 1 78 ? 5.392 4.470 -19.460 1.00 77.94 78 ARG A O 1
ATOM 612 N N . HIS A 1 79 ? 6.536 4.328 -17.536 1.00 74.00 79 HIS A N 1
ATOM 613 C CA . HIS A 1 79 ? 7.578 5.302 -17.898 1.00 74.00 79 HIS A CA 1
ATOM 614 C C . HIS A 1 79 ? 8.889 4.649 -18.364 1.00 74.00 79 HIS A C 1
ATOM 616 O O . HIS A 1 79 ? 9.854 5.353 -18.642 1.00 74.00 79 HIS A O 1
ATOM 622 N N . ALA A 1 80 ? 8.947 3.315 -18.454 1.00 68.81 80 ALA A N 1
ATOM 623 C CA . ALA A 1 80 ? 10.166 2.577 -18.790 1.00 68.81 80 ALA A CA 1
ATOM 624 C C . ALA A 1 80 ? 10.704 2.913 -20.190 1.00 68.81 80 ALA A C 1
ATOM 626 O O . ALA A 1 80 ? 11.894 2.760 -20.442 1.00 68.81 80 ALA A O 1
ATOM 627 N N . SER A 1 81 ? 9.830 3.365 -21.091 1.00 65.12 81 SER A N 1
ATOM 628 C CA . SER A 1 81 ? 10.160 3.704 -22.479 1.00 65.12 81 SER A CA 1
ATOM 629 C C . SER A 1 81 ? 10.383 5.203 -22.708 1.00 65.12 81 SER A C 1
ATOM 631 O O . SER A 1 81 ? 10.618 5.600 -23.847 1.00 65.12 81 SER A O 1
ATOM 633 N N . ASP A 1 82 ? 10.270 6.042 -21.672 1.00 70.81 82 ASP A N 1
ATOM 634 C CA . ASP A 1 82 ? 10.357 7.496 -21.822 1.00 70.81 82 ASP A CA 1
ATOM 635 C C . ASP A 1 82 ? 11.829 7.964 -21.764 1.00 70.81 82 ASP A C 1
ATOM 637 O O . ASP A 1 82 ? 12.475 7.843 -20.716 1.00 70.81 82 ASP A O 1
ATOM 641 N N . PRO A 1 83 ? 12.378 8.532 -22.858 1.00 65.81 83 PRO A N 1
ATOM 642 C CA . PRO A 1 83 ? 13.772 8.975 -22.929 1.00 65.81 83 PRO A CA 1
ATOM 643 C C . PRO A 1 83 ? 14.110 10.121 -21.961 1.00 65.81 83 PRO A C 1
ATOM 645 O O . PRO A 1 83 ? 15.286 10.429 -21.767 1.00 65.81 83 PRO A O 1
ATOM 648 N N . ARG A 1 84 ? 13.112 10.746 -21.318 1.00 70.00 84 ARG A N 1
ATOM 649 C CA . ARG A 1 84 ? 13.329 11.755 -20.265 1.00 70.00 84 ARG A CA 1
ATOM 650 C C . ARG A 1 84 ? 13.936 11.167 -18.985 1.00 70.00 84 ARG A C 1
A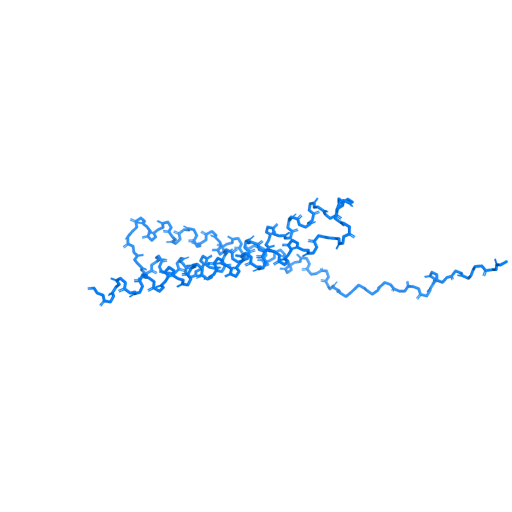TOM 652 O O . ARG A 1 84 ? 14.561 11.902 -18.220 1.00 70.00 84 ARG A O 1
ATOM 659 N N . PHE A 1 85 ? 13.804 9.860 -18.751 1.00 66.88 85 PHE A N 1
ATOM 660 C CA . PHE A 1 85 ? 14.452 9.172 -17.632 1.00 66.88 85 PHE A CA 1
ATOM 661 C C . PHE A 1 85 ? 15.854 8.695 -18.030 1.00 66.88 85 PHE A C 1
ATOM 663 O O . PHE A 1 85 ? 16.085 7.510 -18.256 1.00 66.88 85 PHE A O 1
ATOM 670 N N . ALA A 1 86 ? 16.813 9.624 -18.057 1.00 59.25 86 ALA A N 1
ATOM 671 C CA . ALA A 1 86 ? 18.201 9.374 -18.471 1.00 59.25 86 ALA A CA 1
ATOM 672 C C . ALA A 1 86 ? 18.958 8.302 -17.643 1.00 59.25 86 ALA A C 1
ATOM 674 O O . ALA A 1 86 ? 20.027 7.862 -18.051 1.00 59.25 86 ALA A O 1
ATOM 675 N N . PHE A 1 87 ? 18.400 7.853 -16.510 1.00 63.16 87 PHE A N 1
ATOM 676 C CA . PHE A 1 87 ? 18.962 6.807 -15.639 1.00 63.16 87 PHE A CA 1
ATOM 677 C C . PHE A 1 87 ? 17.962 5.680 -15.312 1.00 63.16 87 PHE A C 1
ATOM 679 O O . PHE A 1 87 ? 18.123 4.965 -14.323 1.00 63.16 87 PHE A O 1
ATOM 686 N N . GLY A 1 88 ? 16.912 5.524 -16.124 1.00 68.12 88 GLY A N 1
ATOM 687 C CA . GLY A 1 88 ? 15.861 4.531 -15.899 1.00 68.12 88 GLY A CA 1
ATOM 688 C C . GLY A 1 88 ? 14.875 4.910 -14.787 1.00 68.12 88 GLY A C 1
ATOM 689 O O . GLY A 1 88 ? 15.000 5.929 -14.105 1.00 68.12 88 GLY A O 1
ATOM 690 N N . THR A 1 89 ? 13.846 4.084 -14.610 1.00 78.00 89 THR A N 1
ATOM 691 C CA . THR A 1 89 ? 12.713 4.365 -13.712 1.00 78.00 89 THR A CA 1
ATOM 692 C C . THR A 1 89 ? 12.919 3.901 -12.266 1.00 78.00 89 THR A C 1
ATOM 694 O O . THR A 1 89 ? 12.052 4.138 -11.429 1.00 78.00 89 THR A O 1
ATOM 697 N N . TRP A 1 90 ? 14.079 3.329 -11.925 1.00 70.88 90 TRP A N 1
ATOM 698 C CA . TRP A 1 90 ? 14.408 2.797 -10.589 1.00 70.88 90 TRP A CA 1
ATOM 699 C C . TRP A 1 90 ? 14.189 3.799 -9.436 1.00 70.88 90 TRP A C 1
ATOM 701 O O . TRP A 1 90 ? 13.765 3.411 -8.348 1.00 70.88 90 TRP A O 1
ATOM 711 N N . LYS A 1 91 ? 14.386 5.108 -9.664 1.00 81.38 91 LYS A N 1
ATOM 712 C CA . LYS A 1 91 ? 14.133 6.141 -8.637 1.00 81.38 91 LYS A CA 1
ATOM 713 C C . LYS A 1 91 ? 12.684 6.144 -8.131 1.00 81.38 91 LYS A C 1
ATOM 715 O O . LYS A 1 91 ? 12.457 6.580 -7.008 1.00 81.38 91 LYS A O 1
ATOM 720 N N . ILE A 1 92 ? 11.721 5.687 -8.936 1.00 78.94 92 ILE A N 1
ATOM 721 C CA . ILE A 1 92 ? 10.302 5.597 -8.558 1.00 78.94 92 ILE A CA 1
ATOM 722 C C . ILE A 1 92 ? 10.102 4.536 -7.466 1.00 78.94 92 ILE A C 1
ATOM 724 O O . ILE A 1 92 ? 9.335 4.768 -6.536 1.00 78.94 92 ILE A O 1
ATOM 728 N N . GLU A 1 93 ? 10.829 3.420 -7.532 1.00 75.69 93 GLU A N 1
ATOM 729 C CA . GLU A 1 93 ? 10.793 2.357 -6.520 1.00 75.69 93 GLU A CA 1
ATOM 730 C C . GLU A 1 93 ? 11.325 2.845 -5.173 1.00 75.69 93 GLU A C 1
ATOM 732 O O . GLU A 1 93 ? 10.676 2.680 -4.142 1.00 75.69 93 GLU A O 1
ATOM 737 N N . VAL A 1 94 ? 12.469 3.537 -5.191 1.00 80.31 94 VAL A N 1
ATOM 738 C CA . VAL A 1 94 ? 13.070 4.127 -3.985 1.00 80.31 94 VAL A CA 1
ATOM 739 C C . VAL A 1 94 ? 12.132 5.162 -3.360 1.00 80.31 94 VAL A C 1
ATOM 741 O O . VAL A 1 94 ? 11.958 5.186 -2.143 1.00 80.31 94 VAL A O 1
ATOM 744 N N . LEU A 1 95 ? 11.489 5.997 -4.184 1.00 81.12 95 LEU A N 1
ATOM 745 C CA . LEU A 1 95 ? 10.548 7.012 -3.707 1.00 81.12 95 LEU A CA 1
ATOM 746 C C . LEU A 1 95 ? 9.283 6.388 -3.106 1.00 81.12 95 LEU A C 1
ATOM 748 O O . LEU A 1 95 ? 8.764 6.894 -2.114 1.00 81.12 95 LEU A O 1
ATOM 752 N N . ALA A 1 96 ? 8.812 5.277 -3.672 1.00 75.25 96 ALA A N 1
ATOM 753 C CA . ALA A 1 96 ? 7.697 4.522 -3.120 1.00 75.25 96 ALA A CA 1
ATOM 754 C C . ALA A 1 96 ? 8.056 3.840 -1.796 1.00 75.25 96 ALA A C 1
ATOM 756 O O . ALA A 1 96 ? 7.274 3.916 -0.853 1.00 75.25 96 ALA A O 1
ATOM 757 N N . GLY A 1 97 ? 9.253 3.255 -1.681 1.00 73.94 97 GLY A N 1
ATOM 758 C CA . GLY A 1 97 ? 9.756 2.726 -0.410 1.00 73.94 97 GLY A CA 1
ATOM 759 C C . GLY A 1 97 ? 9.853 3.811 0.669 1.00 73.94 97 GLY A C 1
ATOM 760 O O . GLY A 1 97 ? 9.373 3.625 1.787 1.00 73.94 97 GLY A O 1
ATOM 761 N N . PHE A 1 98 ? 10.386 4.985 0.317 1.00 79.19 98 PHE A N 1
ATOM 762 C CA . PHE A 1 98 ? 10.444 6.143 1.213 1.00 79.19 98 PHE A CA 1
ATOM 763 C C . PHE A 1 98 ? 9.050 6.622 1.651 1.00 79.19 98 PHE A C 1
ATOM 765 O O . PHE A 1 98 ? 8.811 6.842 2.840 1.00 79.19 98 PHE A O 1
ATOM 772 N N . ALA A 1 99 ? 8.104 6.735 0.716 1.00 77.44 99 ALA A N 1
ATOM 773 C CA . ALA A 1 99 ? 6.726 7.100 1.029 1.00 77.44 99 ALA A CA 1
ATOM 774 C C . ALA A 1 99 ? 6.022 6.037 1.901 1.00 77.44 99 ALA A C 1
ATOM 776 O O . ALA A 1 99 ? 5.253 6.400 2.791 1.00 77.44 99 ALA A O 1
ATOM 777 N N . SER A 1 100 ? 6.340 4.747 1.728 1.00 72.38 100 SER A N 1
ATOM 778 C CA . SER A 1 100 ? 5.828 3.671 2.590 1.00 72.38 100 SER A CA 1
ATOM 779 C C . SER A 1 100 ? 6.322 3.832 4.024 1.00 72.38 100 SER A C 1
ATOM 781 O O . SER A 1 100 ? 5.541 3.688 4.963 1.00 72.38 100 SER A O 1
ATOM 783 N N . ALA A 1 101 ? 7.607 4.150 4.201 1.00 76.25 101 ALA A N 1
ATOM 784 C CA . ALA A 1 101 ? 8.199 4.368 5.517 1.00 76.25 101 ALA A CA 1
ATOM 785 C C . ALA A 1 101 ? 7.567 5.574 6.235 1.00 76.25 101 ALA A C 1
ATOM 787 O O . ALA A 1 101 ? 7.223 5.475 7.411 1.00 76.25 101 ALA A O 1
ATOM 788 N N . LEU A 1 102 ? 7.349 6.685 5.520 1.00 82.81 102 LEU A N 1
ATOM 789 C CA . LEU A 1 102 ? 6.642 7.861 6.047 1.00 82.81 102 LEU A CA 1
ATOM 790 C C . LEU A 1 102 ? 5.214 7.533 6.493 1.00 82.81 102 LEU A C 1
ATOM 792 O O . LEU A 1 102 ? 4.774 7.997 7.544 1.00 82.81 102 LEU A O 1
ATOM 796 N N . PHE A 1 103 ? 4.491 6.726 5.717 1.00 75.94 103 PHE A N 1
ATOM 797 C CA . PHE A 1 103 ? 3.123 6.356 6.063 1.00 75.94 103 PHE A CA 1
ATOM 798 C C . PHE A 1 103 ? 3.070 5.440 7.289 1.00 75.94 103 PHE A C 1
ATOM 800 O O . PHE A 1 103 ? 2.282 5.689 8.199 1.00 75.94 103 PHE A O 1
ATOM 807 N N . LEU A 1 104 ? 3.952 4.435 7.362 1.00 74.62 104 LEU A N 1
ATOM 808 C CA . LEU A 1 104 ? 4.088 3.573 8.542 1.00 74.62 104 LEU A CA 1
ATOM 809 C C . LEU A 1 104 ? 4.440 4.380 9.797 1.00 74.62 104 LEU A C 1
ATOM 811 O O . LEU A 1 104 ? 3.893 4.114 10.865 1.00 74.62 104 LEU A O 1
ATOM 815 N N . LEU A 1 105 ? 5.293 5.401 9.668 1.00 81.94 105 LEU A N 1
ATOM 816 C CA . LEU A 1 105 ? 5.595 6.325 10.761 1.00 81.94 105 LEU A CA 1
ATOM 817 C C . LEU A 1 105 ? 4.340 7.089 11.219 1.00 81.94 105 LEU A C 1
ATOM 819 O O . LEU A 1 105 ? 4.097 7.207 12.419 1.00 81.94 105 LEU A O 1
ATOM 823 N N . GLY A 1 106 ? 3.520 7.567 10.278 1.00 82.75 106 GLY A N 1
ATOM 824 C CA . GLY A 1 106 ? 2.242 8.218 10.580 1.00 82.75 106 GLY A CA 1
ATOM 825 C C . GLY A 1 106 ? 1.256 7.285 11.286 1.00 82.75 106 GLY A C 1
ATOM 826 O O . GLY A 1 106 ? 0.658 7.663 12.292 1.00 82.75 106 GLY A O 1
ATOM 827 N N . VAL A 1 107 ? 1.136 6.043 10.814 1.00 71.94 107 VAL A N 1
ATOM 828 C CA . VAL A 1 107 ? 0.303 5.014 11.450 1.00 71.94 107 VAL A CA 1
ATOM 829 C C . VAL A 1 107 ? 0.782 4.701 12.871 1.00 71.94 107 VAL A C 1
ATOM 831 O O . VAL A 1 107 ? -0.034 4.625 13.791 1.00 71.94 107 VAL A O 1
ATOM 834 N N . ALA A 1 108 ? 2.094 4.567 13.073 1.00 76.69 108 ALA A N 1
ATOM 835 C CA . ALA A 1 108 ? 2.673 4.367 14.397 1.00 76.69 108 ALA A CA 1
ATOM 836 C C . ALA A 1 108 ? 2.361 5.546 15.336 1.00 76.69 108 ALA A C 1
ATOM 838 O O . ALA A 1 108 ? 1.987 5.328 16.487 1.00 76.69 108 ALA A O 1
ATOM 839 N N . ALA A 1 109 ? 2.444 6.788 14.846 1.00 84.56 109 ALA A N 1
ATOM 840 C CA . ALA A 1 109 ? 2.094 7.974 15.626 1.00 84.56 109 ALA A CA 1
ATOM 841 C C . ALA A 1 109 ? 0.605 8.003 16.017 1.00 84.56 109 ALA A C 1
ATOM 843 O O . ALA A 1 109 ? 0.292 8.263 17.177 1.00 84.56 109 ALA A O 1
ATOM 844 N N . LEU A 1 110 ? -0.304 7.676 15.089 1.00 76.88 110 LEU A N 1
ATOM 845 C CA . LEU A 1 110 ? -1.740 7.558 15.379 1.00 76.88 110 LEU A CA 1
ATOM 846 C C . LEU A 1 110 ? -2.016 6.512 16.464 1.00 76.88 110 LEU A C 1
ATOM 848 O O . LEU A 1 110 ? -2.806 6.762 17.371 1.00 76.88 110 LEU A O 1
ATOM 852 N N . MET A 1 111 ? -1.326 5.371 16.409 1.00 72.88 111 MET A N 1
ATOM 853 C CA . MET A 1 111 ? -1.424 4.330 17.436 1.00 72.88 111 MET A CA 1
ATOM 854 C C . MET A 1 111 ? -0.934 4.808 18.807 1.00 72.88 111 MET A C 1
ATOM 856 O O . MET A 1 111 ? -1.588 4.542 19.812 1.00 72.88 111 MET A O 1
ATOM 860 N N . VAL A 1 112 ? 0.181 5.545 18.866 1.00 82.00 112 VAL A N 1
ATOM 861 C CA . VAL A 1 112 ? 0.684 6.127 20.124 1.00 82.00 112 VAL A CA 1
ATOM 862 C C . VAL A 1 112 ? -0.323 7.116 20.709 1.00 82.00 112 VAL A C 1
ATOM 864 O O . VAL A 1 112 ? -0.628 7.030 21.897 1.00 82.00 112 VAL A O 1
ATOM 867 N N . VAL A 1 113 ? -0.878 8.015 19.891 1.00 85.62 113 VAL A N 1
ATOM 868 C CA . VAL A 1 113 ? -1.894 8.982 20.341 1.00 85.62 113 VAL A CA 1
ATOM 869 C C . VAL A 1 113 ? -3.144 8.262 20.843 1.00 85.62 113 VAL A C 1
ATOM 871 O O . VAL A 1 113 ? -3.558 8.504 21.973 1.00 85.62 113 VAL A O 1
ATOM 874 N N . GLY A 1 114 ? -3.681 7.313 20.071 1.00 75.69 114 GLY A N 1
ATOM 875 C CA . GLY A 1 114 ? -4.847 6.529 20.483 1.00 75.69 114 GLY A CA 1
ATOM 876 C C . GLY A 1 114 ? -4.599 5.696 21.746 1.00 75.69 114 GLY A C 1
ATOM 877 O O . GLY A 1 114 ? -5.513 5.488 22.540 1.00 75.69 114 GLY A O 1
ATOM 878 N N . SER A 1 115 ? -3.359 5.250 21.980 1.00 71.69 115 SER A N 1
ATOM 879 C CA . SER A 1 115 ? -2.980 4.577 23.225 1.00 71.69 115 SER A CA 1
ATOM 880 C C . SER A 1 115 ? -2.912 5.535 24.417 1.00 71.69 115 SER A C 1
ATOM 882 O O . SER A 1 115 ? -3.266 5.130 25.522 1.00 71.69 115 SER A O 1
ATOM 884 N N . LEU A 1 116 ? -2.449 6.774 24.222 1.00 87.50 116 LEU A N 1
ATOM 885 C CA . LEU A 1 116 ? -2.376 7.792 25.276 1.00 87.50 116 LEU A CA 1
ATOM 886 C C . LEU A 1 116 ? -3.764 8.312 25.660 1.00 87.50 116 LEU A C 1
ATOM 888 O O . LEU A 1 116 ? -4.047 8.428 26.849 1.00 87.50 116 LEU A O 1
ATOM 892 N N . GLU A 1 117 ? -4.642 8.552 24.683 1.00 83.25 117 GLU A N 1
ATOM 893 C CA . GLU A 1 117 ? -6.041 8.946 24.923 1.00 83.25 117 GLU A CA 1
ATOM 894 C C . GLU A 1 117 ? -6.834 7.894 25.704 1.00 83.25 117 GLU A C 1
ATOM 896 O O . GLU A 1 117 ? -7.824 8.220 26.339 1.00 83.25 117 GLU A O 1
ATOM 901 N N . ARG A 1 118 ? -6.416 6.626 25.663 1.00 73.19 118 ARG A N 1
ATOM 902 C CA . ARG A 1 118 ? -7.069 5.532 26.393 1.00 73.19 118 ARG A CA 1
ATOM 903 C C . ARG A 1 118 ? -6.547 5.331 27.815 1.00 73.19 118 ARG A C 1
ATOM 905 O O . ARG A 1 118 ? -7.163 4.585 28.573 1.00 73.19 118 ARG A O 1
ATOM 912 N N . LEU A 1 119 ? -5.388 5.907 28.139 1.00 73.94 119 LEU A N 1
ATOM 913 C CA . LEU A 1 119 ? -4.760 5.818 29.462 1.00 73.94 119 LEU A CA 1
ATOM 914 C C . LEU A 1 119 ? -5.258 6.898 30.434 1.00 73.94 119 LEU A C 1
ATOM 916 O O . LEU A 1 119 ? -5.017 6.762 31.634 1.00 73.94 119 LEU A O 1
ATOM 920 N N . TRP A 1 120 ? -5.932 7.934 29.932 1.00 60.50 120 TRP A N 1
ATOM 921 C CA . TRP A 1 120 ? -6.552 9.012 30.704 1.00 60.50 120 TRP A CA 1
ATOM 922 C C . TRP A 1 120 ? -8.069 8.982 30.528 1.00 60.50 120 TRP A C 1
ATOM 924 O O . TRP A 1 120 ? -8.777 9.075 31.555 1.00 60.50 120 TRP A O 1
#

Secondary structure (DSSP, 8-state):
------GGG----------HHHHHHHHHHHHHHHHHHHHHHHHHHHTT-HHHHHHHHHHHHHHHHHHHHHHHHHHHHHHTT-TT-TT-THHHHHHHHHHHHHHHHHHHHHHHHHHHHTT-

Foldseek 3Di:
DDDDDCVVVDDDPDPDDPPVVVVVVVVVVLVVLVVVLVVLCVVCVVVVPPVSNVVSLVSVLVNQLVVLQVVLVVVQVVCQPPVVPVPGSVVSNVVSNVVSVVVVVVSVVVVVVVVVVVVD

pLDDT: mean 74.92, std 8.08, range [47.03, 87.5]

Sequence (120 aa):
MHAHDLSAWRHSHQFGSDDSAGERGTRLVMWITAVVMLVEIGAGWWFNSMALLADGWHMSSHAFAIGLSAFAYAAMRRHASDPRFAFGTWKIEVLAGFASALFLLGVAALMVVGSLERLW

Radius of gyration: 22.32 Å; chains: 1; bounding box: 62×31×71 Å